Protein AF-A0A7W3T2V1-F1 (afdb_monomer)

Secondary structure (DSSP, 8-state):
------PPPPP---------SEEEEEE--SSS--EEEEEEETTTS-TT-EEEEE-TTS-EEEEEE-TTS-EEEEESB-TTT--B-GGGSEEEE-TT--EEEE-TTT--EEETTT--BSSSTT-GGGPPPEE-EEEE---------

Organism: NCBI:txid1485586

Nearest PDB structures (foldseek):
  4aiv-assembly1_A  TM=9.156E-01  e=8.015E-10  Mycobacterium tuberculosis H37Rv
  3c0d-assembly3_C  TM=9.270E-01  e=3.489E-07  Vibrio parahaemolyticus RIMD 2210633
  4p1b-assembly1_I  TM=8.529E-01  e=3.838E-03  Ectopseudomonas mendocina
  4p1c-assembly1_I  TM=8.025E-01  e=1.028E-02  Ectopseudomonas mendocina
  5w21-assembly1_B  TM=2.728E-01  e=1.677E-01  Homo sapiens

pLDDT: mean 84.33, std 18.58, range [37.31, 97.5]

Radius of gyration: 18.5 Å; Cα contacts (8 Å, |Δi|>4): 297; chains: 1; bounding box: 68×28×55 Å

Mean predicted aligned error: 9.47 Å

Sequence (145 aa):
MTTAIDRPRPTEASDTSAPTGVVQVWAASPSAEGGWVTVCASERLMPGRGVAALLPDGSQAAVFRTRAGRLHAIDNRDPFSGAMVLSRGLLGSTADGTPFVASPLLKQRFALTDGRCLDDPDDPGRAVAVLPCRVVPTDGAEEGD

InterPro domains:
  IPR012748 Rieske-like [2Fe-2S] domain, NirD-type [PF13806] (36-135)
  IPR012748 Rieske-like [2Fe-2S] domain, NirD-type [TIGR02378] (36-122)
  IPR012748 Rieske-like [2Fe-2S] domain, NirD-type [cd03529] (36-135)
  IPR017881 Nitrite reductase (NADH) small subunit [PTHR40562] (36-130)
  IPR036922 Rieske [2Fe-2S] iron-sulphur domain superfamily [G3DSA:2.102.10.10] (31-140)
  IPR036922 Rieske [2Fe-2S] iron-sulphur domain superfamily [SSF50022] (35-135)

Solvent-accessible surface area (backbone atoms only — not comparable to full-atom values): 8618 Å² total; per-residue (Å²): 139,84,83,80,81,82,73,80,74,84,74,80,73,78,84,71,80,66,78,70,24,35,29,29,36,50,44,81,44,99,89,51,86,54,46,78,40,82,68,46,52,43,83,76,49,45,62,54,41,40,43,76,34,83,42,97,88,72,49,45,36,15,37,35,22,40,86,88,68,50,76,36,25,26,46,10,50,34,65,86,79,68,42,82,44,41,19,73,16,52,61,51,61,49,97,90,61,54,46,26,36,24,32,70,84,82,56,52,33,29,31,56,84,75,12,43,22,74,82,48,72,86,44,75,82,48,36,36,57,63,36,60,62,49,76,43,68,64,71,74,76,82,88,74,132

Foldseek 3Di:
DDDDDDDDDPDPDPCPPQQFFFKWWWDPDPVDHIDTDTFGTLVVQDAFAWDWGQDPVRWIKTWHQHPVRDIWIWGCAQLVPRDSAQRHFGWDADPVGFIWTQGPPPRFTAGRPQQATPVCRPDPSRGIGTIDMDGDHPPPPPPDD

Structure (mmCIF, N/CA/C/O backbone):
data_AF-A0A7W3T2V1-F1
#
_entry.id   AF-A0A7W3T2V1-F1
#
loop_
_atom_site.group_PDB
_atom_site.id
_atom_site.type_symbol
_atom_site.label_atom_id
_atom_site.label_alt_id
_atom_site.label_comp_id
_atom_site.label_asym_id
_atom_site.label_entity_id
_atom_site.label_seq_id
_atom_site.pdbx_PDB_ins_code
_atom_site.Cartn_x
_atom_site.Cartn_y
_atom_site.Cartn_z
_atom_site.occupancy
_atom_site.B_iso_or_equiv
_atom_site.auth_seq_id
_atom_site.auth_comp_id
_atom_site.auth_asym_id
_atom_site.auth_atom_id
_atom_site.pdbx_PDB_model_num
ATOM 1 N N . MET A 1 1 ? 46.731 -0.517 25.853 1.00 43.78 1 MET A N 1
ATOM 2 C CA . MET A 1 1 ? 45.815 0.641 25.905 1.00 43.78 1 MET A CA 1
ATOM 3 C C . MET A 1 1 ? 44.750 0.407 24.842 1.00 43.78 1 MET A C 1
ATOM 5 O O . MET A 1 1 ? 45.058 0.534 23.668 1.00 43.78 1 MET A O 1
ATOM 9 N N . THR A 1 2 ? 43.569 -0.074 25.236 1.00 41.47 2 THR A N 1
ATOM 10 C CA . THR A 1 2 ? 42.455 -0.390 24.322 1.00 41.47 2 THR A CA 1
ATOM 11 C C . THR A 1 2 ? 41.455 0.751 24.387 1.00 41.47 2 THR A C 1
ATOM 13 O O . THR A 1 2 ? 40.884 1.006 25.444 1.00 41.47 2 THR A O 1
ATOM 16 N N . THR A 1 3 ? 41.269 1.456 23.276 1.00 43.00 3 THR A N 1
ATOM 17 C CA . THR A 1 3 ? 40.285 2.533 23.159 1.00 43.00 3 THR A CA 1
ATOM 18 C C . THR A 1 3 ? 38.903 1.909 22.974 1.00 43.00 3 THR A C 1
ATOM 20 O O . THR A 1 3 ? 38.663 1.209 21.990 1.00 43.00 3 THR A O 1
ATOM 23 N N . ALA A 1 4 ? 38.005 2.119 23.936 1.00 50.12 4 ALA A N 1
ATOM 24 C CA . ALA A 1 4 ? 36.603 1.744 23.811 1.00 50.12 4 ALA A CA 1
ATOM 25 C C . ALA A 1 4 ? 35.935 2.632 22.748 1.00 50.12 4 ALA A C 1
ATOM 27 O O . ALA A 1 4 ? 36.027 3.856 22.811 1.00 50.12 4 ALA A O 1
ATOM 28 N N . ILE A 1 5 ? 35.287 2.011 21.762 1.00 52.72 5 ILE A N 1
ATOM 29 C CA . ILE A 1 5 ? 34.475 2.711 20.766 1.00 52.72 5 ILE A CA 1
ATOM 30 C C . ILE A 1 5 ? 33.144 3.046 21.442 1.00 52.72 5 ILE A C 1
ATOM 32 O O . ILE A 1 5 ? 32.314 2.162 21.659 1.00 52.72 5 ILE A O 1
ATOM 36 N N . ASP A 1 6 ? 32.976 4.315 21.809 1.00 43.75 6 ASP A N 1
ATOM 37 C CA . ASP A 1 6 ? 31.714 4.876 22.287 1.00 43.75 6 ASP A CA 1
ATOM 38 C C . ASP A 1 6 ? 30.667 4.744 21.171 1.00 43.75 6 ASP A C 1
ATOM 40 O O . ASP A 1 6 ? 30.778 5.356 20.106 1.00 43.75 6 ASP A O 1
ATOM 44 N N . ARG A 1 7 ? 29.686 3.854 21.362 1.00 50.75 7 ARG A N 1
ATOM 45 C CA . ARG A 1 7 ? 28.540 3.747 20.454 1.00 50.75 7 ARG A CA 1
ATOM 46 C C . ARG A 1 7 ? 27.602 4.910 20.779 1.00 50.75 7 ARG A C 1
ATOM 48 O O . ARG A 1 7 ? 27.115 4.952 21.910 1.00 50.75 7 ARG A O 1
ATOM 55 N N . PRO A 1 8 ? 27.286 5.808 19.831 1.00 38.88 8 PRO A N 1
ATOM 56 C CA . PRO A 1 8 ? 26.306 6.850 20.094 1.00 38.88 8 PRO A CA 1
ATOM 57 C C . PRO A 1 8 ? 24.967 6.209 20.483 1.00 38.88 8 PRO A C 1
ATOM 59 O O . PRO A 1 8 ? 24.475 5.300 19.806 1.00 38.88 8 PRO A O 1
ATOM 62 N N . ARG A 1 9 ? 24.402 6.675 21.605 1.00 39.69 9 ARG A N 1
ATOM 63 C CA . ARG A 1 9 ? 23.029 6.376 22.036 1.00 39.69 9 ARG A CA 1
ATOM 64 C C . ARG A 1 9 ? 22.072 6.623 20.861 1.00 39.69 9 ARG A C 1
ATOM 66 O O . ARG A 1 9 ? 22.238 7.637 20.184 1.00 39.69 9 ARG A O 1
ATOM 73 N N . PRO A 1 10 ? 21.077 5.751 20.615 1.00 44.56 10 PRO A N 1
ATOM 74 C CA . PRO A 1 10 ? 20.031 6.067 19.656 1.00 44.56 10 PRO A CA 1
ATOM 75 C C . PRO A 1 10 ? 19.348 7.354 20.121 1.00 44.56 10 PRO A C 1
ATOM 77 O O . PRO A 1 10 ? 18.804 7.413 21.221 1.00 44.56 10 PRO A O 1
ATOM 80 N N . THR A 1 11 ? 19.459 8.400 19.307 1.00 46.97 11 THR A N 1
ATOM 81 C CA . THR A 1 11 ? 18.766 9.670 19.496 1.00 46.97 11 THR A CA 1
ATOM 82 C C . THR A 1 11 ? 17.278 9.364 19.590 1.00 46.97 11 THR A C 1
ATOM 84 O O . THR A 1 11 ? 16.725 8.758 18.669 1.00 46.97 11 THR A O 1
ATOM 87 N N . GLU A 1 12 ? 16.654 9.728 20.711 1.00 44.41 12 GLU A N 1
ATOM 88 C CA . GLU A 1 12 ? 15.211 9.627 20.897 1.00 44.41 12 GLU A CA 1
ATOM 89 C C . GLU A 1 12 ? 14.525 10.309 19.714 1.00 44.41 12 GLU A C 1
ATOM 91 O O . GLU A 1 12 ? 14.631 11.521 19.512 1.00 44.41 12 GLU A O 1
ATOM 96 N N . ALA A 1 13 ? 13.893 9.494 18.870 1.00 46.34 13 ALA A N 1
ATOM 97 C CA . ALA A 1 13 ? 13.039 9.983 17.811 1.00 46.34 13 ALA A CA 1
ATOM 98 C C . ALA A 1 13 ? 11.908 10.742 18.498 1.00 46.34 13 ALA A C 1
ATOM 100 O O . ALA A 1 13 ? 11.136 10.145 19.244 1.00 46.34 13 ALA A O 1
ATOM 101 N N . SER A 1 14 ? 11.865 12.056 18.283 1.00 42.78 14 SER A N 1
ATOM 102 C CA . SER A 1 14 ? 10.820 12.926 18.801 1.00 42.78 14 SER A CA 1
ATOM 103 C C . SER A 1 14 ? 9.456 12.292 18.548 1.00 42.78 14 SER A C 1
ATOM 105 O O . SER A 1 14 ? 9.119 11.960 17.408 1.00 42.78 14 SER A O 1
ATOM 107 N N . ASP A 1 15 ? 8.723 12.099 19.640 1.00 42.84 15 ASP A N 1
ATOM 108 C CA . ASP A 1 15 ? 7.391 11.516 19.707 1.00 42.84 15 ASP A CA 1
ATOM 109 C C . ASP A 1 15 ? 6.404 12.392 18.924 1.00 42.84 15 ASP A C 1
ATOM 111 O O . ASP A 1 15 ? 5.729 13.275 19.448 1.00 42.84 15 ASP A O 1
ATOM 115 N N . THR A 1 16 ? 6.367 12.198 17.607 1.00 47.06 16 THR A N 1
ATOM 116 C CA . THR A 1 16 ? 5.184 12.533 16.823 1.00 47.06 16 THR A CA 1
ATOM 117 C C . THR A 1 16 ? 4.214 11.406 17.105 1.00 47.06 16 THR A C 1
ATOM 119 O O . THR A 1 16 ? 4.236 10.403 16.390 1.00 47.06 16 THR A O 1
ATOM 122 N N . SER A 1 17 ? 3.453 11.544 18.193 1.00 51.44 17 SER A N 1
ATOM 123 C CA . SER A 1 17 ? 2.451 10.574 18.629 1.00 51.44 17 SER A CA 1
ATOM 124 C C . SER A 1 17 ? 1.587 10.202 17.425 1.00 51.44 17 SER A C 1
ATOM 126 O O . SER A 1 17 ? 0.793 11.002 16.920 1.00 51.44 17 SER A O 1
ATOM 128 N N . ALA A 1 18 ? 1.859 9.025 16.857 1.00 58.56 18 ALA A N 1
ATOM 129 C CA . ALA A 1 18 ? 1.106 8.515 15.729 1.00 58.56 18 ALA A CA 1
ATOM 130 C C . ALA A 1 18 ? -0.327 8.277 16.216 1.00 58.56 18 ALA A C 1
ATOM 132 O O . ALA A 1 18 ? -0.500 7.886 17.367 1.00 58.56 18 ALA A O 1
ATOM 133 N N . PRO A 1 19 ? -1.355 8.483 15.379 1.00 61.09 19 PRO A N 1
ATOM 134 C CA . PRO A 1 19 ? -2.724 8.221 15.800 1.00 61.09 19 PRO A CA 1
ATOM 135 C C . PRO A 1 19 ? -2.856 6.758 16.246 1.00 61.09 19 PRO A C 1
ATOM 137 O O . PRO A 1 19 ? -2.765 5.844 15.418 1.00 61.09 19 PRO A O 1
ATOM 140 N N . THR A 1 20 ? -3.031 6.554 17.552 1.00 78.88 20 THR A N 1
ATOM 141 C CA . THR A 1 20 ? -3.342 5.266 18.179 1.00 78.88 20 THR A CA 1
ATOM 142 C C . THR A 1 20 ? -4.712 4.830 17.685 1.00 78.88 20 THR A C 1
ATOM 144 O O . THR A 1 20 ? -5.686 5.579 17.784 1.00 78.88 20 THR A O 1
ATOM 147 N N . GLY A 1 21 ? -4.797 3.653 17.079 1.00 90.00 21 GLY A N 1
ATOM 148 C CA . GLY A 1 21 ? -6.029 3.228 16.428 1.00 90.00 21 GLY A CA 1
ATOM 149 C C . GLY A 1 21 ? -5.859 2.001 15.558 1.00 90.00 21 GLY A C 1
ATOM 150 O O . GLY A 1 21 ? -4.793 1.388 15.503 1.00 90.00 21 GLY A O 1
ATOM 151 N N . VAL A 1 22 ? -6.907 1.660 14.819 1.00 93.38 22 VAL A N 1
ATOM 152 C CA . VAL A 1 22 ? -6.872 0.564 13.855 1.00 93.38 22 VAL A CA 1
ATOM 153 C C . VAL A 1 22 ? -6.867 1.091 12.431 1.00 93.38 22 VAL A C 1
ATOM 155 O O . VAL A 1 22 ? -7.584 2.023 12.063 1.00 93.38 22 VAL A O 1
ATOM 158 N N . VAL A 1 23 ? -6.017 0.484 11.614 1.00 94.94 23 VAL A N 1
ATOM 159 C CA . VAL A 1 23 ? -5.942 0.745 10.185 1.00 94.94 23 VAL A CA 1
ATOM 160 C C . VAL A 1 23 ? -7.085 0.00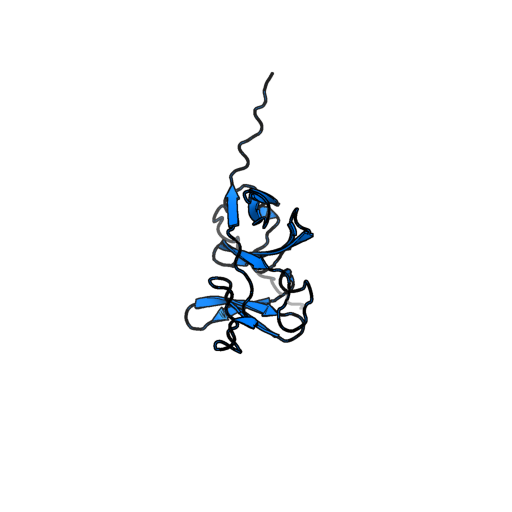8 9.508 1.00 94.94 23 VAL A C 1
ATOM 162 O O . VAL A 1 23 ? -7.213 -1.209 9.646 1.00 94.94 23 VAL A O 1
ATOM 165 N N . GLN A 1 24 ? -7.889 0.747 8.754 1.00 95.81 24 GLN A N 1
ATOM 166 C CA . GLN A 1 24 ? -8.954 0.216 7.923 1.00 95.81 24 GLN A CA 1
ATOM 167 C C . GLN A 1 24 ? -8.650 0.450 6.447 1.00 95.81 24 GLN A C 1
ATOM 169 O O . GLN A 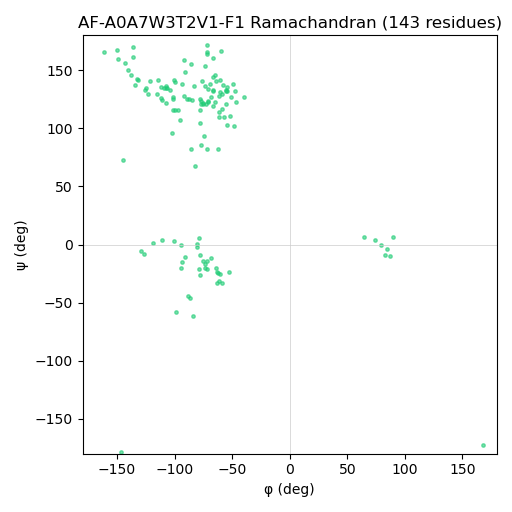1 24 ? -8.154 1.513 6.067 1.00 95.81 24 GLN A O 1
ATOM 174 N N . VAL A 1 25 ? -8.991 -0.531 5.619 1.00 96.00 25 VAL A N 1
ATOM 175 C CA . VAL A 1 25 ? -8.932 -0.453 4.156 1.00 96.00 25 VAL A CA 1
ATOM 176 C C . VAL A 1 25 ? -10.326 -0.703 3.605 1.00 96.00 25 VAL A C 1
ATOM 178 O O . VAL A 1 25 ? -11.064 -1.534 4.131 1.00 96.00 25 VAL A O 1
ATOM 181 N N . TRP A 1 26 ? -10.707 0.035 2.571 1.00 94.12 26 TRP A N 1
ATOM 182 C CA . TRP A 1 26 ? -11.965 -0.186 1.878 1.00 94.12 26 TRP A CA 1
ATOM 183 C C . TRP A 1 26 ? -11.868 -1.421 0.983 1.00 94.12 26 TRP A C 1
ATOM 185 O O . TRP A 1 26 ? -11.049 -1.467 0.066 1.00 94.12 26 TRP A O 1
ATOM 195 N N . ALA A 1 27 ? -12.727 -2.402 1.237 1.00 90.38 27 ALA A N 1
ATOM 196 C CA . ALA A 1 27 ? -12.947 -3.534 0.354 1.00 90.38 27 ALA A CA 1
ATOM 197 C C . ALA A 1 27 ? -14.157 -3.227 -0.531 1.00 90.38 27 ALA A C 1
ATOM 199 O O . ALA A 1 27 ? -15.299 -3.217 -0.064 1.00 90.38 27 ALA A O 1
ATOM 200 N N . ALA A 1 28 ? -13.905 -2.954 -1.810 1.00 82.50 28 ALA A N 1
ATOM 201 C CA . ALA A 1 28 ? -14.976 -2.857 -2.788 1.00 82.50 28 ALA A CA 1
ATOM 202 C C . ALA A 1 28 ? -15.543 -4.258 -3.046 1.00 82.50 28 ALA A C 1
ATOM 204 O O . ALA A 1 28 ? -14.788 -5.204 -3.233 1.00 82.50 28 ALA A O 1
ATOM 205 N N . SER A 1 29 ? -16.866 -4.394 -3.063 1.00 74.75 29 SER A N 1
ATOM 206 C CA . SER A 1 29 ? -17.531 -5.634 -3.464 1.00 74.75 29 SER A CA 1
ATOM 207 C C . SER A 1 29 ? -18.211 -5.428 -4.818 1.00 74.75 29 SER A C 1
ATOM 209 O O . SER A 1 29 ? -18.885 -4.416 -4.995 1.00 74.75 29 SER A O 1
ATOM 211 N N . PRO A 1 30 ? -18.082 -6.362 -5.779 1.00 70.62 30 PRO A N 1
ATOM 212 C CA . PRO A 1 30 ? -18.767 -6.242 -7.069 1.00 70.62 30 PRO A CA 1
ATOM 213 C C . PRO A 1 30 ? -20.285 -6.465 -6.964 1.00 70.62 30 PRO A C 1
ATOM 215 O O . PRO A 1 30 ? -21.026 -6.020 -7.835 1.00 70.62 30 PRO A O 1
ATOM 218 N N . SER A 1 31 ? -20.749 -7.141 -5.906 1.00 69.81 31 SER A N 1
ATOM 219 C CA . SER A 1 31 ? -22.147 -7.581 -5.749 1.00 69.81 31 SER A CA 1
ATOM 220 C C . SER A 1 31 ? -22.864 -6.993 -4.526 1.00 69.81 31 SER A C 1
ATOM 222 O O . SER A 1 31 ? -24.011 -7.346 -4.271 1.00 69.81 31 SER A O 1
ATOM 224 N N . ALA A 1 32 ? -22.201 -6.137 -3.746 1.00 71.38 32 ALA A N 1
ATOM 225 C CA . ALA A 1 32 ? -22.731 -5.532 -2.521 1.00 71.38 32 ALA A CA 1
ATOM 226 C C . ALA A 1 32 ? -22.112 -4.144 -2.301 1.00 71.38 32 ALA A C 1
ATOM 228 O O . ALA A 1 32 ? -21.117 -3.804 -2.943 1.00 71.38 32 ALA A O 1
ATOM 229 N N . GLU A 1 33 ? -22.663 -3.353 -1.375 1.00 79.69 33 GLU A N 1
ATOM 230 C CA . GLU A 1 33 ? -21.974 -2.146 -0.913 1.00 79.69 33 GLU A CA 1
ATOM 231 C C . GLU A 1 33 ? -20.643 -2.541 -0.258 1.00 79.69 33 GLU A C 1
ATOM 233 O O . GLU A 1 33 ? -20.591 -3.431 0.594 1.00 79.69 33 GLU A O 1
ATOM 238 N N . GLY A 1 34 ? -19.551 -1.916 -0.708 1.00 85.62 34 GLY A N 1
ATOM 239 C CA . GLY A 1 34 ? -18.230 -2.122 -0.120 1.00 85.62 34 GLY A CA 1
ATOM 240 C C . GLY A 1 34 ? -18.197 -1.736 1.360 1.00 85.62 34 GLY A C 1
ATOM 241 O O . GLY A 1 34 ? -19.099 -1.075 1.877 1.00 85.62 34 GLY A O 1
ATOM 242 N N . GLY A 1 35 ? -17.141 -2.145 2.056 1.00 92.31 35 GLY A N 1
ATOM 243 C CA . GLY A 1 35 ? -17.033 -1.932 3.495 1.00 92.31 35 GLY A CA 1
ATOM 244 C C . GLY A 1 35 ? -15.619 -1.621 3.953 1.00 92.31 35 GLY A C 1
ATOM 245 O O . GLY A 1 35 ? -14.633 -1.993 3.318 1.00 92.31 35 GLY A O 1
ATOM 246 N N . TRP A 1 36 ? -15.521 -0.949 5.098 1.00 94.50 36 TRP A N 1
ATOM 247 C CA . TRP A 1 36 ? -14.252 -0.761 5.792 1.00 94.50 36 TRP A CA 1
ATOM 248 C C . TRP A 1 36 ? -13.861 -2.042 6.523 1.00 94.50 36 TRP A C 1
ATOM 250 O O . TRP A 1 36 ? -14.602 -2.532 7.373 1.00 94.50 36 TRP A O 1
ATOM 260 N N . VAL A 1 37 ? -12.674 -2.554 6.220 1.00 94.38 37 VAL A N 1
ATOM 261 C CA . VAL A 1 37 ? -12.119 -3.770 6.814 1.00 94.38 37 VAL A CA 1
ATOM 262 C C . VAL A 1 37 ? -10.952 -3.393 7.706 1.00 94.38 37 VAL A C 1
ATOM 264 O O . VAL A 1 37 ? -9.999 -2.754 7.260 1.00 94.38 37 VAL A O 1
ATOM 267 N N . THR A 1 38 ? -11.020 -3.798 8.970 1.00 95.00 38 THR A N 1
ATOM 268 C CA . THR A 1 38 ? -9.924 -3.627 9.925 1.00 95.00 38 THR A CA 1
ATOM 269 C C . THR A 1 38 ? -8.768 -4.562 9.573 1.00 95.00 38 THR A C 1
ATOM 271 O O . THR A 1 38 ? -8.941 -5.776 9.523 1.00 95.00 38 THR A O 1
ATOM 274 N N . VAL A 1 39 ? -7.582 -3.993 9.348 1.00 93.31 39 VAL A N 1
ATOM 275 C CA . VAL A 1 39 ? -6.376 -4.717 8.923 1.00 93.31 39 VAL A CA 1
ATOM 276 C C . VAL A 1 39 ? -5.456 -5.016 10.101 1.00 93.31 39 VAL A C 1
ATOM 278 O O . VAL A 1 39 ? -5.108 -6.166 10.359 1.00 93.31 39 VAL A O 1
ATOM 281 N N . CYS A 1 40 ? -5.016 -3.978 10.809 1.00 92.75 40 CYS A N 1
ATOM 282 C CA . CYS A 1 40 ? -4.101 -4.107 11.937 1.00 92.75 40 CYS A CA 1
ATOM 283 C C . CYS A 1 40 ? -4.139 -2.862 12.827 1.00 92.75 40 CYS A C 1
ATOM 285 O O . CYS A 1 40 ? -4.633 -1.810 12.425 1.00 92.75 40 CYS A O 1
ATOM 287 N N . ALA A 1 41 ? -3.586 -2.979 14.035 1.00 92.31 41 ALA A N 1
ATOM 288 C CA . ALA A 1 41 ? -3.311 -1.824 14.883 1.00 92.31 41 ALA A CA 1
ATOM 289 C C . ALA A 1 41 ? -2.263 -0.912 14.215 1.00 92.31 41 ALA A C 1
ATOM 291 O O . ALA A 1 41 ? -1.313 -1.402 13.588 1.00 92.31 41 ALA A O 1
ATOM 292 N N . SER A 1 42 ? -2.435 0.403 14.324 1.00 90.62 42 SER A N 1
ATOM 293 C CA . SER A 1 42 ? -1.636 1.405 13.611 1.00 90.62 42 SER A CA 1
ATOM 294 C C . SER A 1 42 ? -0.148 1.365 13.991 1.00 90.62 42 SER A C 1
ATOM 296 O O . SER A 1 42 ? 0.703 1.722 13.168 1.00 90.62 42 SER A O 1
ATOM 298 N N . GLU A 1 43 ? 0.149 0.866 15.190 1.00 88.50 43 GLU A N 1
ATOM 299 C CA . GLU A 1 43 ? 1.463 0.684 15.805 1.00 88.50 43 GLU A CA 1
ATOM 300 C C . GLU A 1 43 ? 2.193 -0.544 15.249 1.00 88.50 43 GLU A C 1
ATOM 302 O O . GLU A 1 43 ? 3.423 -0.582 15.223 1.00 88.50 43 GLU A O 1
ATOM 307 N N . ARG A 1 44 ? 1.456 -1.548 14.746 1.00 89.00 44 ARG A N 1
ATOM 308 C CA . ARG A 1 44 ? 2.062 -2.696 14.045 1.00 89.00 44 ARG A CA 1
ATOM 309 C C . ARG A 1 44 ? 2.557 -2.318 12.652 1.00 89.00 44 ARG A C 1
ATOM 311 O O . ARG A 1 44 ? 3.404 -3.016 12.092 1.00 89.00 44 ARG A O 1
ATOM 318 N N . LEU A 1 45 ? 2.049 -1.222 12.088 1.00 91.44 45 LEU A N 1
ATOM 319 C CA . LEU A 1 45 ? 2.444 -0.738 10.773 1.00 91.44 45 LEU A CA 1
ATOM 320 C C . LEU A 1 45 ? 3.692 0.149 10.872 1.00 91.44 45 LEU A C 1
ATOM 322 O O . LEU A 1 45 ? 3.620 1.382 10.891 1.00 91.44 45 LEU A O 1
ATOM 326 N N . MET A 1 46 ? 4.851 -0.509 10.928 1.00 91.50 46 MET A N 1
ATOM 327 C CA . MET A 1 46 ? 6.156 0.148 10.972 1.00 91.50 46 MET A CA 1
ATOM 328 C C . MET A 1 46 ? 6.392 1.019 9.724 1.00 91.50 46 MET A C 1
ATOM 330 O O . MET A 1 46 ? 6.256 0.520 8.602 1.00 91.50 46 MET A O 1
ATOM 334 N N . PRO A 1 47 ? 6.825 2.287 9.877 1.00 92.81 47 PRO A N 1
ATOM 335 C CA . PRO A 1 47 ? 7.168 3.132 8.739 1.00 92.81 47 PRO A CA 1
ATOM 336 C C . PRO A 1 47 ? 8.200 2.473 7.815 1.00 92.81 47 PRO A C 1
ATOM 338 O O . PRO A 1 47 ? 9.236 1.990 8.271 1.00 92.81 47 PRO A O 1
ATOM 341 N N . GLY A 1 48 ? 7.941 2.478 6.508 1.00 90.25 48 GLY A N 1
ATOM 342 C CA . GLY A 1 48 ? 8.819 1.871 5.504 1.00 90.25 48 GLY A CA 1
ATOM 343 C C . GLY A 1 48 ? 8.570 0.384 5.241 1.00 90.25 48 GLY A C 1
ATOM 344 O O . GLY A 1 48 ? 9.130 -0.145 4.284 1.00 90.25 48 GLY A O 1
ATOM 345 N N . ARG A 1 49 ? 7.744 -0.295 6.049 1.00 92.62 49 ARG A N 1
ATOM 346 C CA . ARG A 1 49 ? 7.387 -1.707 5.851 1.00 92.62 49 ARG A CA 1
ATOM 347 C C . ARG A 1 49 ? 5.919 -1.840 5.475 1.00 92.62 49 ARG A C 1
ATOM 349 O O . ARG A 1 49 ? 5.059 -1.210 6.086 1.00 92.62 49 ARG A O 1
ATOM 356 N N . GLY A 1 50 ? 5.653 -2.672 4.474 1.00 94.06 50 GLY A N 1
ATOM 357 C CA . GLY A 1 50 ? 4.295 -3.034 4.104 1.00 94.06 50 GLY A CA 1
ATOM 358 C C . GLY A 1 50 ? 3.765 -4.209 4.918 1.00 94.06 50 GLY A C 1
ATOM 359 O O . GLY A 1 50 ? 4.524 -5.039 5.426 1.00 94.06 50 GLY A O 1
ATOM 360 N N . VAL A 1 51 ? 2.443 -4.277 5.020 1.00 96.19 51 VAL A N 1
ATOM 361 C CA . VAL A 1 51 ? 1.692 -5.408 5.571 1.00 96.19 51 VAL A CA 1
ATOM 362 C C . VAL A 1 51 ? 0.686 -5.864 4.522 1.00 96.19 51 VAL A C 1
ATOM 364 O O . VAL A 1 51 ? 0.015 -5.038 3.909 1.00 96.19 51 VAL A O 1
ATOM 367 N N . ALA A 1 52 ? 0.598 -7.175 4.308 1.00 96.50 52 ALA A N 1
ATOM 368 C CA . ALA A 1 52 ? -0.459 -7.768 3.500 1.00 96.50 52 ALA A CA 1
ATOM 369 C C . ALA A 1 52 ? -1.716 -7.969 4.354 1.00 96.50 52 ALA A C 1
ATOM 371 O O . ALA A 1 52 ? -1.629 -8.461 5.481 1.00 96.50 52 ALA A O 1
ATOM 372 N N . ALA A 1 53 ? -2.872 -7.627 3.799 1.00 95.56 53 ALA A N 1
ATOM 373 C CA . ALA A 1 53 ? -4.180 -7.821 4.402 1.00 95.56 53 ALA A CA 1
ATOM 374 C C . ALA A 1 53 ? -5.053 -8.648 3.461 1.00 95.56 53 ALA A C 1
ATOM 376 O O . ALA A 1 53 ? -5.157 -8.312 2.284 1.00 95.56 53 ALA A O 1
ATOM 377 N N . LEU A 1 54 ? -5.682 -9.705 3.971 1.00 95.06 54 LEU A N 1
ATOM 378 C CA . LEU A 1 54 ? -6.691 -10.458 3.230 1.00 95.06 54 LEU A CA 1
ATOM 379 C C . LEU A 1 54 ? -8.046 -9.763 3.397 1.00 95.06 54 LEU A C 1
ATOM 381 O O . LEU A 1 54 ? -8.479 -9.534 4.527 1.00 95.06 54 LEU A O 1
ATOM 385 N N . LEU A 1 55 ? -8.691 -9.418 2.286 1.00 92.69 55 LEU A N 1
ATOM 386 C CA . LEU A 1 55 ? -10.011 -8.797 2.268 1.00 92.69 55 LEU A CA 1
ATOM 387 C C . LEU A 1 55 ? -11.119 -9.870 2.169 1.00 92.69 55 LEU A C 1
ATOM 389 O O . LEU A 1 55 ? -10.846 -10.998 1.750 1.00 92.69 55 LEU A O 1
ATOM 393 N N . PRO A 1 56 ? -12.370 -9.559 2.565 1.00 89.88 56 PRO A N 1
ATOM 394 C CA . PRO A 1 56 ? -13.470 -10.531 2.601 1.00 89.88 56 PRO A CA 1
ATOM 395 C C . PRO A 1 56 ? -13.825 -11.156 1.247 1.00 89.88 56 PRO A C 1
ATOM 397 O O . PRO A 1 56 ? -14.345 -12.266 1.202 1.00 89.88 56 PRO A O 1
ATOM 400 N N . ASP A 1 57 ? -13.539 -10.459 0.150 1.00 86.69 57 ASP A N 1
ATOM 401 C CA . ASP A 1 57 ? -13.739 -10.932 -1.224 1.00 86.69 57 ASP A CA 1
ATOM 402 C C . ASP A 1 57 ? -12.614 -11.871 -1.713 1.00 86.69 57 ASP A C 1
ATOM 404 O O . ASP A 1 57 ? -12.640 -12.339 -2.850 1.00 86.69 57 ASP A O 1
ATOM 408 N N . GLY A 1 58 ? -11.621 -12.156 -0.863 1.00 90.06 58 GLY A N 1
ATOM 409 C CA . GLY A 1 58 ? -10.448 -12.970 -1.181 1.00 90.06 58 GLY A CA 1
ATOM 410 C C . GLY A 1 58 ? -9.313 -12.198 -1.859 1.00 90.06 58 GLY A C 1
ATOM 411 O O . GLY A 1 58 ? -8.237 -12.769 -2.069 1.00 90.06 58 GLY A O 1
ATOM 412 N N . SER A 1 59 ? -9.509 -10.914 -2.174 1.00 92.25 59 SER A N 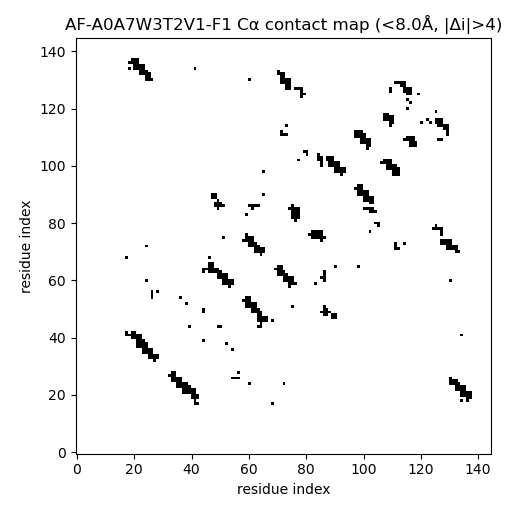1
ATOM 413 C CA . SER A 1 59 ? -8.436 -10.044 -2.655 1.00 92.25 59 SER A CA 1
ATOM 414 C C . SER A 1 59 ? -7.461 -9.698 -1.525 1.00 92.25 59 SER A C 1
ATOM 416 O O . SER A 1 59 ? -7.722 -9.942 -0.342 1.00 92.25 59 SER A O 1
ATOM 418 N N . GLN A 1 60 ? -6.289 -9.169 -1.877 1.00 96.06 60 GLN A N 1
ATOM 419 C CA . GLN A 1 60 ? -5.287 -8.777 -0.891 1.00 96.06 60 GLN A CA 1
ATOM 420 C C . GLN A 1 60 ? -4.876 -7.327 -1.078 1.00 96.06 60 GLN A C 1
ATOM 422 O O . GLN A 1 60 ? -4.519 -6.915 -2.176 1.00 96.06 60 GLN A O 1
ATOM 427 N N . ALA A 1 61 ? -4.834 -6.583 0.021 1.00 96.69 61 ALA A N 1
ATOM 428 C CA . ALA A 1 61 ? -4.291 -5.236 0.052 1.00 96.69 61 ALA A CA 1
ATOM 429 C C . ALA A 1 61 ? -2.863 -5.245 0.609 1.00 96.69 61 ALA A C 1
ATOM 431 O O . ALA A 1 61 ? -2.563 -5.939 1.581 1.00 96.69 61 ALA A O 1
ATOM 432 N N . ALA A 1 62 ? -1.980 -4.448 0.022 1.00 97.31 62 ALA A N 1
ATOM 433 C CA . ALA A 1 62 ? -0.703 -4.071 0.600 1.00 97.31 62 ALA A CA 1
ATOM 434 C C . ALA A 1 62 ? -0.833 -2.680 1.223 1.00 97.31 62 ALA A C 1
ATOM 436 O O . ALA A 1 62 ? -1.079 -1.691 0.533 1.00 97.31 62 ALA A O 1
ATOM 437 N N . VAL A 1 63 ? -0.668 -2.614 2.541 1.00 97.31 63 VAL A N 1
ATOM 438 C CA . VAL A 1 63 ? -0.813 -1.388 3.328 1.00 97.31 63 VAL A CA 1
ATOM 439 C C . VAL A 1 63 ? 0.553 -0.913 3.784 1.00 97.31 63 VAL A C 1
ATOM 441 O O . VAL A 1 63 ? 1.355 -1.700 4.283 1.00 97.31 63 VAL A O 1
ATOM 444 N N . PHE A 1 64 ? 0.808 0.382 3.644 1.00 96.56 64 PHE A N 1
ATOM 445 C CA . PHE A 1 64 ? 2.093 1.004 3.917 1.00 96.56 64 PHE A CA 1
ATOM 446 C C . PHE A 1 64 ? 1.926 2.251 4.769 1.00 96.56 64 PHE A C 1
ATOM 448 O O . PHE A 1 64 ? 1.043 3.074 4.532 1.00 96.56 64 PHE A O 1
ATOM 455 N N . ARG A 1 65 ? 2.859 2.446 5.702 1.00 95.25 65 ARG A N 1
ATOM 456 C CA . ARG A 1 65 ? 3.098 3.743 6.334 1.00 95.25 65 ARG A CA 1
ATOM 457 C C . ARG A 1 65 ? 4.411 4.306 5.806 1.00 95.25 65 ARG A C 1
ATOM 459 O O . ARG A 1 65 ? 5.460 3.679 5.937 1.00 95.25 65 ARG A O 1
ATOM 466 N N . THR A 1 66 ? 4.375 5.489 5.207 1.00 93.56 66 THR A N 1
ATOM 467 C CA . THR A 1 66 ? 5.593 6.189 4.772 1.00 93.56 66 THR A CA 1
ATOM 468 C C . THR A 1 66 ? 6.361 6.733 5.975 1.00 93.56 66 THR A C 1
ATOM 470 O O . THR A 1 66 ? 5.820 6.873 7.073 1.00 93.56 66 THR A O 1
ATOM 473 N N . ARG A 1 67 ? 7.632 7.1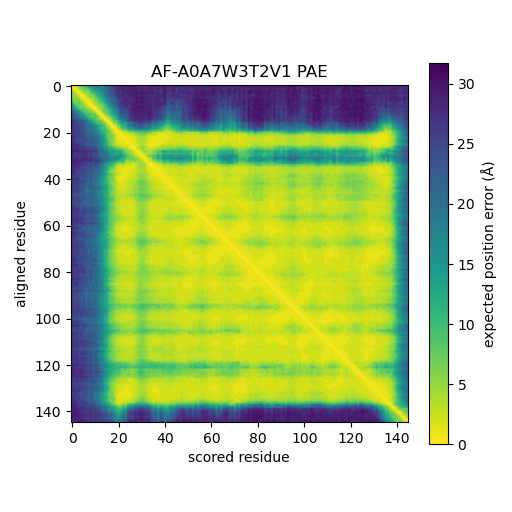03 5.782 1.00 88.81 67 ARG A N 1
ATOM 474 C CA . ARG A 1 67 ? 8.428 7.722 6.855 1.00 88.81 67 ARG A CA 1
ATOM 475 C C . ARG A 1 67 ? 7.873 9.077 7.312 1.00 88.81 67 ARG A C 1
ATOM 477 O O . ARG A 1 67 ? 8.086 9.444 8.459 1.00 88.81 67 ARG A O 1
ATOM 484 N N . ALA A 1 68 ? 7.117 9.753 6.445 1.00 88.62 68 ALA A N 1
ATOM 485 C CA . ALA A 1 68 ? 6.363 10.970 6.747 1.00 88.62 68 ALA A CA 1
ATOM 486 C C . ALA A 1 68 ? 5.036 10.705 7.491 1.00 88.62 68 ALA A C 1
ATOM 488 O O . ALA A 1 68 ? 4.232 11.615 7.652 1.00 88.62 68 ALA A O 1
ATOM 489 N N . GLY A 1 69 ? 4.757 9.458 7.886 1.00 89.12 69 GLY A N 1
ATOM 490 C CA . GLY A 1 69 ? 3.566 9.081 8.651 1.00 89.12 69 GLY A CA 1
ATOM 491 C C . GLY A 1 69 ? 2.300 8.856 7.819 1.00 89.12 69 GLY A C 1
ATOM 492 O O . GLY A 1 69 ? 1.329 8.325 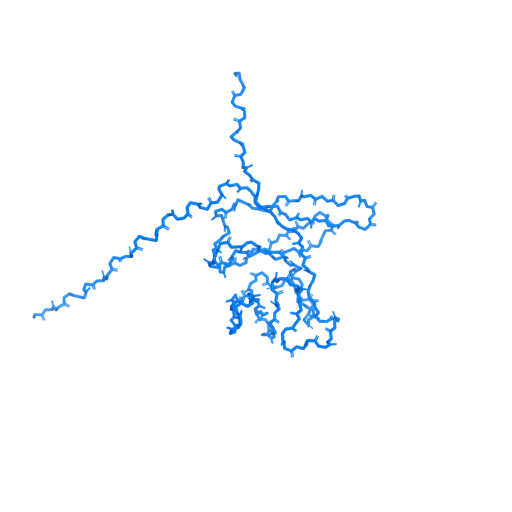8.357 1.00 89.12 69 GLY A O 1
ATOM 493 N N . ARG A 1 70 ? 2.313 9.182 6.517 1.00 92.31 70 ARG A N 1
ATOM 494 C CA . ARG A 1 70 ? 1.165 8.990 5.613 1.00 92.31 70 ARG A CA 1
ATOM 495 C C . ARG A 1 70 ? 0.888 7.514 5.352 1.00 92.31 70 ARG A C 1
ATOM 497 O O . ARG A 1 70 ? 1.830 6.749 5.125 1.00 92.31 70 ARG A O 1
ATOM 504 N N . LEU A 1 71 ? -0.393 7.158 5.362 1.00 95.00 71 LEU A N 1
ATOM 505 C CA . LEU A 1 71 ? -0.902 5.818 5.097 1.00 95.00 71 LEU A CA 1
ATOM 506 C C . LEU A 1 71 ? -1.278 5.681 3.618 1.00 95.00 71 LEU A C 1
ATOM 508 O O . LEU A 1 71 ? -1.874 6.592 3.050 1.00 95.00 71 LEU A O 1
ATOM 512 N N . HIS A 1 72 ? -0.936 4.546 3.020 1.00 97.06 72 HIS A N 1
ATOM 513 C CA . HIS A 1 72 ? -1.319 4.190 1.658 1.00 97.06 72 HIS A CA 1
ATOM 514 C C . HIS A 1 72 ? -1.726 2.719 1.610 1.00 97.06 72 HIS A C 1
ATOM 516 O O . HIS A 1 72 ? -1.129 1.895 2.304 1.00 97.06 72 HIS A O 1
ATOM 522 N N . ALA A 1 73 ? -2.701 2.386 0.771 1.00 97.38 73 ALA A N 1
ATOM 523 C CA . ALA A 1 73 ? -3.081 1.010 0.492 1.00 97.38 73 ALA A CA 1
ATOM 524 C C . ALA A 1 73 ? -3.241 0.815 -1.016 1.00 97.38 73 ALA A C 1
ATOM 526 O O . ALA A 1 73 ? -3.809 1.661 -1.704 1.00 97.38 73 ALA A O 1
ATOM 527 N N . ILE A 1 74 ? -2.724 -0.299 -1.516 1.00 97.31 74 ILE A N 1
ATOM 528 C CA . ILE A 1 74 ? -2.826 -0.716 -2.917 1.00 97.31 74 ILE A CA 1
ATOM 529 C C . ILE A 1 74 ? -3.166 -2.207 -2.982 1.00 97.31 74 ILE A C 1
ATOM 531 O O . ILE A 1 74 ? -3.086 -2.894 -1.964 1.00 97.31 74 ILE A O 1
ATOM 535 N N . ASP A 1 75 ? -3.502 -2.731 -4.157 1.00 96.62 75 ASP A N 1
ATOM 536 C CA . ASP A 1 75 ? -3.546 -4.180 -4.384 1.00 96.62 75 ASP A CA 1
ATOM 537 C C . ASP A 1 75 ? -2.168 -4.803 -4.074 1.00 96.62 75 ASP A C 1
ATOM 539 O O . ASP A 1 75 ? -1.120 -4.247 -4.406 1.00 96.62 75 ASP A O 1
ATOM 543 N N . ASN A 1 76 ? -2.146 -5.946 -3.389 1.00 97.38 76 ASN A N 1
ATOM 544 C CA . ASN A 1 76 ? -0.916 -6.678 -3.093 1.00 97.38 76 ASN A CA 1
ATOM 545 C C . ASN A 1 76 ? -0.376 -7.429 -4.325 1.00 97.38 76 ASN A C 1
ATOM 547 O O . ASN A 1 76 ? 0.774 -7.890 -4.308 1.00 97.38 76 ASN A O 1
ATOM 551 N N . ARG A 1 77 ? -1.186 -7.572 -5.379 1.00 96.50 77 ARG A N 1
ATOM 552 C CA . ARG A 1 77 ? -0.824 -8.235 -6.628 1.00 96.50 77 ARG A CA 1
ATOM 553 C C . ARG A 1 77 ? 0.084 -7.360 -7.487 1.00 96.50 77 ARG A C 1
ATOM 555 O O . ARG A 1 77 ? -0.291 -6.282 -7.929 1.00 96.50 77 ARG A O 1
ATOM 562 N N . ASP A 1 78 ? 1.261 -7.881 -7.803 1.00 95.56 78 ASP A N 1
ATOM 563 C CA . ASP A 1 78 ? 2.152 -7.306 -8.807 1.00 95.56 78 ASP A CA 1
ATOM 564 C C . ASP A 1 78 ? 1.578 -7.571 -10.220 1.00 95.56 78 ASP A C 1
ATOM 566 O O . ASP A 1 78 ? 1.404 -8.737 -10.586 1.00 95.56 78 ASP A O 1
ATOM 570 N N . PRO A 1 79 ? 1.284 -6.539 -11.035 1.00 93.81 79 PRO A N 1
ATOM 571 C CA . PRO A 1 79 ? 0.659 -6.694 -12.350 1.00 93.81 79 PRO A CA 1
ATOM 572 C C . PRO A 1 79 ? 1.597 -7.291 -13.410 1.00 93.81 79 PRO A C 1
ATOM 574 O O . PRO A 1 79 ? 1.137 -7.723 -14.469 1.00 93.81 79 PRO A O 1
ATOM 577 N N . PHE A 1 80 ? 2.907 -7.348 -13.156 1.00 92.75 80 PHE A N 1
ATOM 578 C CA . PHE A 1 80 ? 3.869 -7.975 -14.065 1.00 92.75 80 PHE A CA 1
ATOM 579 C C . PHE A 1 80 ? 3.994 -9.472 -13.812 1.00 92.75 80 PHE A C 1
ATOM 581 O O . PHE A 1 80 ? 3.973 -10.259 -14.755 1.00 92.75 80 PHE A O 1
ATOM 588 N N . SER A 1 81 ? 4.111 -9.868 -12.545 1.00 93.12 81 SER A N 1
ATOM 589 C CA . SER A 1 81 ? 4.296 -11.273 -12.161 1.00 93.12 81 SER A CA 1
ATOM 590 C C . SER A 1 81 ? 2.992 -11.999 -11.817 1.00 93.12 81 SER A C 1
ATOM 592 O O . SER A 1 81 ? 2.948 -13.226 -11.813 1.00 93.12 81 SER A O 1
ATOM 594 N N . GLY A 1 82 ? 1.928 -11.260 -11.501 1.00 93.31 82 GLY A N 1
ATOM 595 C CA . GLY A 1 82 ? 0.665 -11.783 -10.987 1.00 93.31 82 GLY A CA 1
ATOM 596 C C . GLY A 1 82 ? 0.717 -12.250 -9.528 1.00 93.31 82 GLY A C 1
ATOM 597 O O . GLY A 1 82 ? -0.280 -12.785 -9.043 1.00 93.31 82 GLY A O 1
ATOM 598 N N . ALA A 1 83 ? 1.845 -12.068 -8.834 1.00 95.69 83 ALA A N 1
ATOM 599 C CA . ALA A 1 83 ? 2.076 -12.580 -7.486 1.00 95.69 83 ALA A CA 1
ATOM 600 C C . ALA A 1 83 ? 1.670 -11.581 -6.386 1.00 95.69 83 ALA A C 1
ATOM 602 O O . ALA A 1 83 ? 1.819 -10.373 -6.541 1.00 95.69 83 ALA A O 1
ATOM 603 N N . MET A 1 84 ? 1.228 -12.092 -5.233 1.00 96.38 84 MET A N 1
ATOM 604 C CA . MET A 1 84 ? 0.801 -11.303 -4.064 1.00 96.38 84 MET A CA 1
ATOM 605 C C . MET A 1 84 ? 1.996 -10.860 -3.199 1.00 96.38 84 MET A C 1
ATOM 607 O O . MET A 1 84 ? 2.206 -11.365 -2.093 1.00 96.38 84 MET A O 1
ATOM 611 N N . VAL A 1 85 ? 2.843 -9.974 -3.731 1.00 96.75 85 VAL A N 1
ATOM 612 C CA . VAL A 1 85 ? 4.172 -9.670 -3.160 1.00 96.75 85 VAL A CA 1
ATOM 613 C C . VAL A 1 85 ? 4.447 -8.192 -2.887 1.00 96.75 85 VAL A C 1
ATOM 615 O O . VAL A 1 85 ? 5.472 -7.893 -2.270 1.00 96.75 85 VAL A O 1
ATOM 618 N N . LEU A 1 86 ? 3.586 -7.262 -3.309 1.00 96.88 86 LEU A N 1
ATOM 619 C CA . LEU A 1 86 ? 3.904 -5.829 -3.249 1.00 96.88 86 LEU A CA 1
ATOM 620 C C . LEU A 1 86 ? 4.095 -5.311 -1.822 1.00 96.88 86 LEU A C 1
ATOM 622 O O . LEU A 1 86 ? 4.984 -4.497 -1.593 1.00 96.88 86 LEU A O 1
ATOM 626 N N . SER A 1 87 ? 3.374 -5.853 -0.840 1.00 96.81 87 SER A N 1
ATOM 627 C CA . SER A 1 87 ? 3.570 -5.583 0.599 1.00 96.81 87 SER A CA 1
ATOM 628 C C . SER A 1 87 ? 5.007 -5.796 1.094 1.00 96.81 87 SER A C 1
ATOM 630 O O . SER A 1 87 ? 5.417 -5.199 2.088 1.00 96.81 87 SER A O 1
ATOM 632 N N . ARG A 1 88 ? 5.799 -6.624 0.405 1.00 96.38 88 ARG A N 1
ATOM 633 C CA . ARG A 1 88 ? 7.212 -6.891 0.726 1.00 96.38 88 ARG A CA 1
ATOM 634 C C . ARG A 1 88 ? 8.179 -5.998 -0.052 1.00 96.38 88 ARG A C 1
ATOM 636 O O . ARG A 1 88 ? 9.392 -6.162 0.077 1.00 96.38 88 ARG A O 1
ATOM 643 N N . GLY A 1 89 ? 7.649 -5.121 -0.897 1.00 94.94 89 GLY A N 1
ATOM 644 C CA . GLY A 1 89 ? 8.407 -4.195 -1.717 1.00 94.94 89 GLY A CA 1
ATOM 645 C C . GLY A 1 89 ? 9.129 -3.138 -0.895 1.00 94.94 89 GLY A C 1
ATOM 646 O O . GLY A 1 89 ? 8.811 -2.881 0.268 1.00 94.94 89 GLY A O 1
ATOM 647 N N . LEU A 1 90 ? 10.133 -2.525 -1.517 1.00 95.94 90 LEU A N 1
ATOM 648 C CA . LEU A 1 90 ? 10.906 -1.460 -0.891 1.00 95.94 90 LEU A CA 1
ATOM 649 C C . LEU A 1 90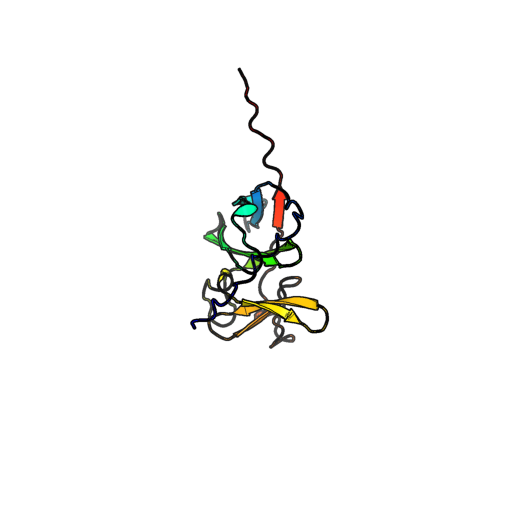 ? 10.225 -0.118 -1.149 1.00 95.94 90 LEU A C 1
ATOM 651 O O . LEU A 1 90 ? 10.001 0.236 -2.306 1.00 95.94 90 LEU A O 1
ATOM 655 N N . LEU A 1 91 ? 9.933 0.634 -0.088 1.00 96.50 91 LEU A N 1
ATOM 656 C CA . LEU A 1 91 ? 9.445 2.000 -0.238 1.00 96.50 91 LEU A CA 1
ATOM 657 C C . LEU A 1 91 ? 10.574 2.958 -0.609 1.00 96.50 91 LEU A C 1
ATOM 659 O O . LEU A 1 91 ? 11.675 2.889 -0.062 1.00 96.50 91 LEU A O 1
ATOM 663 N N . GLY A 1 92 ? 10.258 3.896 -1.491 1.00 95.00 92 GLY A N 1
ATOM 664 C CA . GLY A 1 92 ? 11.115 5.012 -1.852 1.00 95.00 92 GLY A CA 1
ATOM 665 C C . GLY A 1 92 ? 10.295 6.253 -2.178 1.00 95.00 92 GLY A C 1
ATOM 666 O O . GLY A 1 92 ? 9.065 6.247 -2.099 1.00 95.00 92 GLY A O 1
ATOM 667 N N . SER A 1 93 ? 10.997 7.313 -2.555 1.00 95.38 93 SER A N 1
ATOM 668 C CA . SER A 1 93 ? 10.398 8.541 -3.066 1.00 95.38 93 SER A CA 1
ATOM 669 C C . SER A 1 93 ? 11.141 8.964 -4.323 1.00 95.38 93 SER A C 1
ATOM 671 O O . SER A 1 93 ? 12.361 8.803 -4.404 1.00 95.38 93 SER A O 1
ATOM 673 N N . THR A 1 94 ? 10.423 9.480 -5.312 1.00 93.69 94 THR A N 1
ATOM 674 C CA . THR A 1 94 ? 11.032 10.107 -6.489 1.00 93.69 94 THR A CA 1
ATOM 675 C C . THR A 1 94 ? 11.655 11.462 -6.130 1.00 93.69 94 THR A C 1
ATOM 677 O O . THR A 1 94 ? 11.474 11.965 -5.018 1.00 93.69 94 THR A O 1
ATOM 680 N N . ALA A 1 95 ? 12.390 12.073 -7.066 1.00 92.62 95 ALA A N 1
ATOM 681 C CA . ALA A 1 95 ? 13.004 13.389 -6.859 1.00 92.62 95 ALA A CA 1
ATOM 682 C C . ALA A 1 95 ? 11.966 14.500 -6.595 1.00 92.62 95 ALA A C 1
ATOM 684 O O . ALA A 1 95 ? 12.233 15.425 -5.836 1.00 92.62 95 ALA A O 1
ATOM 685 N N . ASP A 1 96 ? 10.772 14.373 -7.175 1.00 91.81 96 ASP A N 1
ATOM 686 C CA . ASP A 1 96 ? 9.598 15.228 -6.954 1.00 91.81 96 ASP A CA 1
ATOM 687 C C . ASP A 1 96 ? 8.814 14.878 -5.672 1.00 91.81 96 ASP A C 1
ATOM 689 O O . ASP A 1 96 ? 7.853 15.559 -5.325 1.00 91.81 96 ASP A O 1
ATOM 693 N N . GLY A 1 97 ? 9.231 13.845 -4.932 1.00 91.81 97 GLY A N 1
ATOM 694 C CA . GLY A 1 97 ? 8.655 13.476 -3.638 1.00 91.81 97 GLY A CA 1
ATOM 695 C C . GLY A 1 97 ? 7.478 12.498 -3.699 1.00 91.81 97 GLY A C 1
ATOM 696 O O . GLY A 1 97 ? 6.896 12.200 -2.651 1.00 91.81 97 GLY A O 1
ATOM 697 N N . THR A 1 98 ? 7.145 11.960 -4.876 1.00 94.06 98 THR A N 1
ATOM 698 C CA . THR A 1 98 ? 6.095 10.945 -5.034 1.00 94.06 98 THR A CA 1
ATOM 699 C C . THR A 1 98 ? 6.522 9.639 -4.349 1.00 94.06 98 THR A C 1
ATOM 701 O O . THR A 1 98 ? 7.549 9.062 -4.724 1.00 94.06 98 THR A O 1
ATOM 704 N N . PRO A 1 99 ? 5.774 9.145 -3.340 1.00 96.50 99 PRO A N 1
ATOM 705 C CA . PRO A 1 99 ? 6.100 7.892 -2.673 1.00 96.50 99 PRO A CA 1
ATOM 706 C C . PRO A 1 99 ? 5.776 6.704 -3.584 1.00 96.50 99 PRO A C 1
ATOM 708 O O . PRO A 1 99 ? 4.705 6.652 -4.191 1.00 96.50 99 PRO A O 1
ATOM 711 N N . PHE A 1 100 ? 6.671 5.724 -3.646 1.00 97.00 100 PHE A N 1
ATOM 712 C CA . PHE A 1 100 ? 6.489 4.517 -4.449 1.00 97.00 100 PHE A CA 1
ATOM 713 C C . PHE A 1 100 ? 6.901 3.257 -3.691 1.00 97.00 100 PHE A C 1
ATOM 715 O O . PHE A 1 100 ? 7.672 3.319 -2.731 1.00 97.00 100 PHE A O 1
ATOM 722 N N . VAL A 1 101 ? 6.426 2.106 -4.163 1.00 97.50 101 VAL A N 1
ATOM 723 C CA . VAL A 1 101 ? 6.901 0.779 -3.766 1.00 97.50 101 VAL A CA 1
ATOM 724 C C . VAL A 1 101 ? 7.550 0.079 -4.958 1.00 97.50 101 VAL A C 1
ATOM 726 O O . VAL A 1 101 ? 6.973 0.021 -6.039 1.00 97.50 101 VAL A O 1
ATOM 729 N N . ALA A 1 102 ? 8.760 -0.445 -4.779 1.00 97.31 102 ALA A N 1
ATOM 730 C CA . ALA A 1 102 ? 9.427 -1.274 -5.779 1.00 97.31 102 ALA A CA 1
ATOM 731 C C . ALA A 1 102 ? 9.069 -2.754 -5.575 1.00 97.31 102 ALA A C 1
ATOM 733 O O . ALA A 1 102 ? 9.298 -3.289 -4.483 1.00 97.31 102 ALA A O 1
ATOM 734 N N . SER A 1 103 ? 8.556 -3.428 -6.613 1.00 95.50 103 SER A N 1
ATOM 735 C CA . SER A 1 103 ? 8.240 -4.863 -6.576 1.00 95.50 103 SER A CA 1
ATOM 736 C C . SER A 1 103 ? 9.473 -5.674 -6.156 1.00 95.50 103 SER A C 1
ATOM 738 O O . SER A 1 103 ? 10.560 -5.481 -6.710 1.00 95.50 103 SER A O 1
ATOM 740 N N . PRO A 1 104 ? 9.350 -6.621 -5.205 1.00 93.06 104 PRO A N 1
ATOM 741 C CA . PRO A 1 104 ? 10.463 -7.479 -4.810 1.00 93.06 104 PRO A CA 1
ATOM 742 C C . PRO A 1 104 ? 11.031 -8.306 -5.960 1.00 93.06 104 PRO A C 1
ATOM 744 O O . PRO A 1 104 ? 12.236 -8.568 -5.962 1.00 93.06 104 PRO A O 1
ATOM 747 N N . LEU A 1 105 ? 10.174 -8.711 -6.903 1.00 93.12 105 LEU A N 1
ATOM 748 C CA . LEU A 1 105 ? 10.508 -9.669 -7.951 1.00 93.12 105 LEU A CA 1
ATOM 749 C C . LEU A 1 105 ? 11.181 -8.978 -9.131 1.00 93.12 105 LEU A C 1
ATOM 751 O O . LEU A 1 105 ? 12.339 -9.254 -9.428 1.00 93.12 105 LEU A O 1
ATOM 755 N N . LEU A 1 106 ? 10.464 -8.058 -9.768 1.00 91.50 106 LEU A N 1
ATOM 756 C CA . LEU A 1 106 ? 10.863 -7.492 -11.055 1.00 91.50 106 LEU A CA 1
ATOM 757 C C . LEU A 1 106 ? 11.277 -6.009 -10.965 1.00 91.50 106 LEU A C 1
ATOM 759 O O . LEU A 1 106 ? 11.660 -5.412 -11.965 1.00 91.50 106 LEU A O 1
ATOM 763 N N . LYS A 1 107 ? 11.295 -5.445 -9.747 1.00 94.69 107 LYS A N 1
ATOM 764 C CA . LYS A 1 107 ? 11.802 -4.101 -9.406 1.00 94.69 107 LYS A CA 1
ATOM 765 C C . LYS A 1 107 ? 11.046 -2.919 -10.011 1.00 94.69 107 LYS A C 1
ATOM 767 O O . LYS A 1 107 ? 11.468 -1.791 -9.763 1.00 94.69 107 LYS A O 1
ATOM 772 N N . GLN A 1 108 ? 9.922 -3.139 -10.696 1.00 95.56 108 GLN A N 1
ATOM 773 C CA . GLN A 1 108 ? 9.063 -2.039 -11.132 1.00 95.56 108 GLN A CA 1
ATOM 774 C C . GLN A 1 108 ? 8.563 -1.250 -9.933 1.00 95.56 108 GLN A C 1
ATOM 776 O O . GLN A 1 108 ? 8.251 -1.810 -8.876 1.00 95.56 108 GLN A O 1
ATOM 781 N N . ARG A 1 109 ? 8.501 0.061 -10.106 1.00 96.94 109 ARG A N 1
ATOM 782 C CA . ARG A 1 109 ? 8.113 1.027 -9.091 1.00 96.94 109 ARG A CA 1
ATOM 783 C C . ARG A 1 109 ? 6.677 1.451 -9.336 1.00 96.94 109 ARG A C 1
ATOM 785 O O . ARG A 1 109 ? 6.355 1.958 -10.404 1.00 96.94 109 ARG A O 1
ATOM 792 N N . PHE A 1 110 ? 5.838 1.302 -8.323 1.00 97.19 110 PHE A N 1
ATOM 793 C CA . PHE A 1 110 ? 4.437 1.709 -8.359 1.00 97.19 110 PHE A CA 1
ATOM 794 C C . PHE A 1 110 ? 4.225 2.882 -7.421 1.00 97.19 110 PHE A C 1
ATOM 796 O O . PHE A 1 110 ? 4.583 2.802 -6.242 1.00 97.19 110 PHE A O 1
ATOM 803 N N . ALA A 1 111 ? 3.660 3.972 -7.928 1.00 97.00 111 ALA A N 1
ATOM 804 C CA . ALA A 1 111 ? 3.322 5.119 -7.101 1.00 97.00 111 ALA A CA 1
ATOM 805 C C . ALA A 1 111 ? 2.203 4.752 -6.115 1.00 97.00 111 ALA A C 1
ATOM 807 O O . ALA A 1 111 ? 1.175 4.197 -6.489 1.00 97.00 111 ALA A O 1
ATOM 808 N N . LEU A 1 112 ? 2.387 5.091 -4.840 1.00 96.94 112 LEU A N 1
ATOM 809 C CA . LEU A 1 112 ? 1.416 4.795 -3.781 1.00 96.94 112 LEU A CA 1
ATOM 810 C C . LEU A 1 112 ? 0.220 5.760 -3.764 1.00 96.94 112 LEU A C 1
ATOM 812 O O . LEU A 1 112 ? -0.713 5.576 -2.983 1.00 96.94 112 LEU A O 1
ATOM 816 N N . THR A 1 113 ? 0.278 6.831 -4.553 1.00 95.25 113 THR A N 1
ATOM 817 C CA . THR A 1 113 ? -0.749 7.877 -4.616 1.00 95.25 113 THR A CA 1
ATOM 818 C C . THR A 1 113 ? -1.841 7.563 -5.626 1.00 95.25 113 THR A C 1
ATOM 820 O O . THR A 1 113 ? -3.013 7.753 -5.326 1.00 95.25 113 THR A O 1
ATOM 823 N N . ASP A 1 114 ? -1.454 7.095 -6.810 1.00 94.69 114 ASP A N 1
ATOM 824 C CA . ASP A 1 114 ? -2.338 6.879 -7.961 1.00 94.69 114 ASP A CA 1
ATOM 825 C C . ASP A 1 114 ? -2.200 5.469 -8.565 1.00 94.69 114 ASP A C 1
ATOM 827 O O . ASP A 1 114 ? -2.968 5.104 -9.449 1.00 94.69 114 ASP A O 1
ATOM 831 N N . GLY A 1 115 ? -1.253 4.661 -8.075 1.00 95.31 115 GLY A N 1
ATOM 832 C CA . GLY A 1 115 ? -1.063 3.279 -8.500 1.00 95.31 115 GLY A CA 1
ATOM 833 C C . GLY A 1 115 ? -0.320 3.115 -9.822 1.00 95.31 115 GLY A C 1
ATOM 834 O O . GLY A 1 115 ? -0.081 1.985 -10.251 1.00 95.31 115 GLY A O 1
ATOM 835 N N . ARG A 1 116 ? 0.080 4.204 -10.487 1.00 95.88 116 ARG A N 1
ATOM 836 C CA . ARG A 1 116 ? 0.727 4.102 -11.800 1.00 95.88 116 ARG A CA 1
ATOM 837 C C . ARG A 1 116 ? 2.095 3.429 -11.697 1.00 95.88 116 ARG A C 1
ATOM 839 O O . ARG A 1 116 ? 2.848 3.651 -10.741 1.00 95.88 116 ARG A O 1
ATOM 846 N N . CYS A 1 117 ? 2.438 2.648 -12.716 1.00 95.88 117 CYS A N 1
ATOM 847 C CA . CYS A 1 117 ? 3.800 2.167 -12.893 1.00 95.88 117 CYS A CA 1
ATOM 848 C C . CYS A 1 117 ? 4.686 3.350 -13.311 1.00 95.88 117 CYS A C 1
ATOM 850 O O . CYS A 1 117 ? 4.408 4.036 -14.289 1.00 95.88 117 CYS A O 1
ATOM 852 N N . LEU A 1 118 ? 5.749 3.623 -12.558 1.00 94.44 118 LEU A N 1
ATOM 853 C CA . LEU A 1 118 ? 6.693 4.700 -12.864 1.00 94.44 118 LEU A CA 1
ATOM 854 C C . LEU A 1 118 ? 7.683 4.318 -13.968 1.00 94.44 118 LEU A C 1
ATOM 856 O O . LEU A 1 118 ? 8.298 5.201 -14.558 1.00 94.44 118 LEU A O 1
ATOM 860 N N . ASP A 1 119 ? 7.867 3.019 -14.203 1.00 92.56 119 ASP A N 1
ATOM 861 C CA . ASP A 1 119 ? 8.795 2.490 -15.206 1.00 92.56 119 ASP A CA 1
ATOM 862 C C . ASP A 1 119 ? 8.113 2.217 -16.556 1.00 92.56 119 ASP A C 1
ATOM 864 O O . ASP A 1 119 ? 8.799 2.067 -17.562 1.00 92.56 119 ASP A O 1
ATOM 868 N N . ASP A 1 120 ? 6.778 2.183 -16.575 1.00 91.94 120 ASP A N 1
ATOM 869 C CA . ASP A 1 120 ? 5.950 2.028 -17.774 1.00 91.94 120 ASP A CA 1
ATOM 870 C C . ASP A 1 120 ? 4.656 2.857 -17.613 1.00 91.94 120 ASP A C 1
ATOM 872 O O . ASP A 1 120 ? 3.599 2.314 -17.285 1.00 91.94 120 ASP A O 1
ATOM 876 N N . PRO A 1 121 ? 4.749 4.200 -17.696 1.00 85.75 121 PRO A N 1
ATOM 877 C CA . PRO A 1 121 ? 3.640 5.096 -17.363 1.00 85.75 121 PRO A CA 1
ATOM 878 C C . PRO A 1 121 ? 2.519 5.113 -18.409 1.00 85.75 121 PRO A C 1
ATOM 880 O O . PRO A 1 121 ? 1.423 5.579 -18.099 1.00 85.75 121 PRO A O 1
ATOM 883 N N . ASP A 1 122 ? 2.784 4.626 -19.623 1.00 89.19 122 ASP A N 1
ATOM 884 C CA . ASP A 1 122 ? 1.851 4.667 -20.751 1.00 89.19 122 ASP A CA 1
ATOM 885 C C . ASP A 1 122 ? 0.957 3.412 -20.841 1.00 89.19 122 ASP A C 1
ATOM 887 O O . ASP A 1 122 ? -0.024 3.416 -21.588 1.00 89.19 122 ASP A O 1
ATOM 891 N N . ASP A 1 123 ? 1.242 2.356 -20.065 1.00 89.62 123 ASP A N 1
ATOM 892 C CA . ASP A 1 123 ? 0.422 1.140 -19.988 1.00 89.62 123 ASP A CA 1
ATOM 893 C C . ASP A 1 123 ? -0.452 1.124 -18.710 1.00 89.62 123 ASP A C 1
ATOM 895 O O . ASP A 1 123 ? -0.008 0.684 -17.640 1.00 89.62 123 ASP A O 1
ATOM 899 N N . PRO A 1 124 ? -1.733 1.544 -18.782 1.00 85.88 124 PRO A N 1
ATOM 900 C CA . PRO A 1 124 ? -2.637 1.500 -17.633 1.00 85.88 124 PRO A CA 1
ATOM 901 C C . PRO A 1 124 ? -2.919 0.068 -17.150 1.00 85.88 124 PRO A C 1
ATOM 903 O O . PRO A 1 124 ? -3.298 -0.118 -15.994 1.00 85.88 124 PRO A O 1
ATOM 906 N N . GLY A 1 125 ? -2.699 -0.956 -17.985 1.00 89.25 125 GLY A N 1
ATOM 907 C CA . GLY A 1 125 ? -2.802 -2.364 -17.595 1.00 89.25 125 GLY A CA 1
ATOM 908 C C . GLY A 1 125 ? -1.707 -2.808 -16.620 1.00 89.25 125 GLY A C 1
ATOM 909 O O . GLY A 1 125 ? -1.812 -3.881 -16.020 1.00 89.25 125 GLY A O 1
ATOM 910 N N . ARG A 1 126 ? -0.669 -1.984 -16.429 1.00 92.69 126 ARG A N 1
ATOM 911 C CA . ARG A 1 126 ? 0.407 -2.185 -15.451 1.00 92.69 126 ARG A CA 1
ATOM 912 C C . ARG A 1 126 ? 0.244 -1.350 -14.189 1.00 92.69 126 ARG A C 1
ATOM 914 O O . ARG A 1 126 ? 1.113 -1.415 -13.325 1.00 92.69 126 ARG A O 1
ATOM 921 N N . ALA A 1 127 ? -0.835 -0.585 -14.049 1.00 94.69 127 ALA A N 1
ATOM 922 C CA . ALA A 1 127 ? -1.131 0.103 -12.800 1.00 94.69 127 ALA A CA 1
ATOM 923 C C . ALA A 1 127 ? -1.631 -0.879 -11.726 1.00 94.69 127 ALA A C 1
ATOM 925 O O . ALA A 1 127 ? -2.212 -1.925 -12.021 1.00 94.69 127 ALA A O 1
ATOM 926 N N . VAL A 1 128 ? -1.418 -0.523 -10.462 1.00 95.56 128 VAL A N 1
ATOM 927 C CA . VAL A 1 128 ? -1.993 -1.213 -9.300 1.00 95.56 128 VAL A CA 1
ATOM 928 C C . VAL A 1 128 ? -3.192 -0.427 -8.791 1.00 95.56 128 VAL A C 1
ATOM 930 O O . VAL A 1 128 ? -3.175 0.801 -8.775 1.00 95.56 128 VAL A O 1
ATOM 933 N N . ALA A 1 129 ? -4.245 -1.114 -8.354 1.00 95.56 129 ALA A N 1
ATOM 934 C CA . ALA A 1 129 ? -5.393 -0.425 -7.777 1.00 95.56 129 ALA A CA 1
ATOM 935 C C . ALA A 1 129 ? -4.997 0.242 -6.452 1.00 95.56 1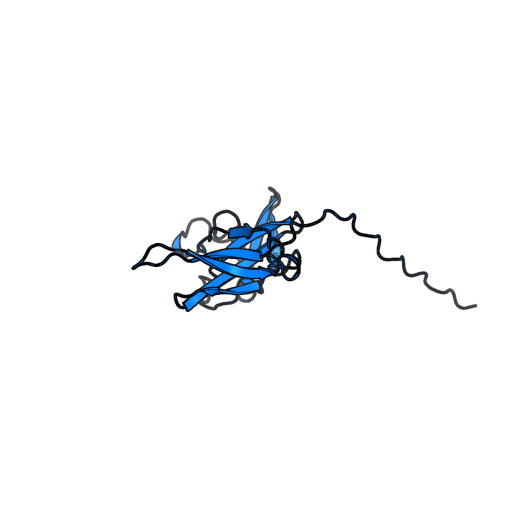29 ALA A C 1
ATOM 937 O O . ALA A 1 129 ? -4.383 -0.398 -5.598 1.00 95.56 129 ALA A O 1
ATOM 938 N N . VAL A 1 130 ? -5.370 1.511 -6.269 1.00 96.69 130 VAL A N 1
ATOM 939 C CA . VAL A 1 130 ? -5.231 2.224 -4.992 1.00 96.69 130 VAL A CA 1
ATOM 940 C C . VAL A 1 130 ? -6.520 2.066 -4.201 1.00 96.69 130 VAL A C 1
ATOM 942 O O . VAL A 1 130 ? -7.610 2.342 -4.701 1.00 96.69 130 VAL A O 1
ATOM 945 N N . LEU A 1 131 ? -6.391 1.626 -2.954 1.00 95.81 131 LEU A N 1
ATOM 946 C CA . LEU A 1 131 ? -7.514 1.366 -2.065 1.00 95.81 131 LEU A CA 1
ATOM 947 C C . LEU A 1 131 ? -7.627 2.498 -1.034 1.00 95.81 131 LEU A C 1
ATOM 949 O O . LEU A 1 131 ? -6.621 2.864 -0.414 1.00 95.81 131 LEU A O 1
ATOM 953 N N . PRO A 1 132 ? -8.833 3.047 -0.793 1.00 95.88 132 PRO A N 1
ATOM 954 C CA . PRO A 1 132 ? -9.046 3.966 0.314 1.00 95.88 132 PRO A CA 1
ATOM 955 C C . PRO A 1 132 ? -8.615 3.327 1.636 1.00 95.88 132 PRO A C 1
ATOM 957 O O . PRO A 1 132 ? -8.964 2.185 1.936 1.00 95.88 132 PRO A O 1
ATOM 960 N N . CYS A 1 133 ? -7.865 4.067 2.444 1.00 95.44 133 CYS A N 1
ATOM 961 C CA . CYS A 1 133 ? -7.423 3.612 3.754 1.00 95.44 133 CYS A CA 1
ATOM 962 C C . CYS A 1 133 ? -7.490 4.746 4.773 1.00 95.44 133 CYS A C 1
ATOM 964 O O . CYS A 1 133 ? -7.357 5.922 4.433 1.00 95.44 133 CYS A O 1
ATOM 966 N N . ARG A 1 134 ? -7.727 4.388 6.033 1.00 94.69 134 ARG A N 1
ATOM 967 C CA . ARG A 1 134 ? -7.823 5.338 7.143 1.00 94.69 134 ARG A CA 1
ATOM 968 C C . ARG A 1 134 ? -7.342 4.708 8.439 1.00 94.69 134 ARG A C 1
ATOM 970 O O . ARG A 1 134 ? -7.324 3.488 8.572 1.00 94.69 134 ARG A O 1
ATOM 977 N N . VAL A 1 135 ? -6.988 5.547 9.402 1.00 94.06 135 VAL A N 1
ATOM 978 C CA . VAL A 1 135 ? -6.854 5.134 10.801 1.00 94.06 135 VAL A CA 1
ATOM 979 C C . VAL A 1 135 ? -8.107 5.606 11.518 1.00 94.06 135 VAL A C 1
ATOM 981 O O . VAL A 1 135 ? -8.457 6.780 11.409 1.00 94.06 135 VAL A O 1
ATOM 984 N N . VAL A 1 136 ? -8.782 4.701 12.217 1.00 93.38 136 VAL A N 1
ATOM 985 C CA . VAL A 1 136 ? -9.859 5.059 13.144 1.00 93.38 136 VAL A CA 1
ATOM 986 C C . VAL A 1 136 ? -9.345 4.881 14.568 1.00 93.38 136 VAL A C 1
ATOM 988 O O . VAL A 1 136 ? -8.680 3.873 14.830 1.00 93.38 136 VAL A O 1
ATOM 991 N N . PRO A 1 137 ? -9.593 5.834 15.480 1.00 88.12 137 PRO A N 1
ATOM 992 C CA . PRO A 1 137 ? -9.302 5.630 16.888 1.00 88.12 137 PRO A CA 1
ATOM 993 C C . PRO A 1 137 ? -9.989 4.353 17.366 1.00 88.12 137 PRO A C 1
ATOM 995 O O . PRO A 1 137 ? -11.148 4.098 17.040 1.00 88.12 137 PRO A O 1
ATOM 998 N N . THR A 1 138 ? -9.268 3.534 18.120 1.00 75.25 138 THR A N 1
ATOM 999 C CA . THR A 1 138 ? -9.928 2.588 19.015 1.00 75.25 138 THR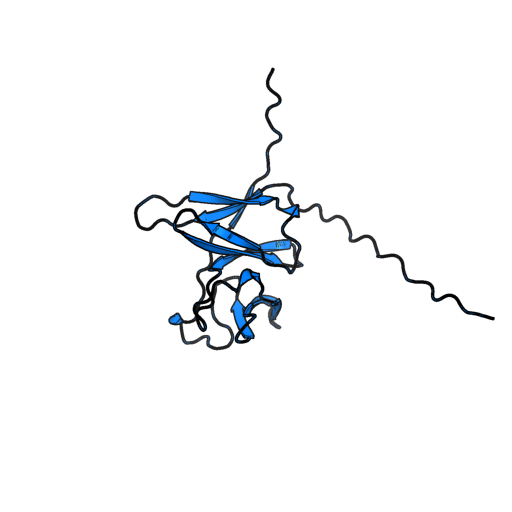 A CA 1
ATOM 1000 C C . THR A 1 138 ? -10.434 3.444 20.158 1.00 75.25 138 THR A C 1
ATOM 1002 O O . THR A 1 138 ? -9.657 3.765 21.055 1.00 75.25 138 THR A O 1
ATOM 1005 N N . ASP A 1 139 ? -11.686 3.897 20.080 1.00 61.94 139 ASP A N 1
ATOM 1006 C CA . ASP A 1 139 ? -12.349 4.410 21.273 1.00 61.94 139 ASP A CA 1
ATOM 1007 C C . ASP A 1 139 ? -12.184 3.336 22.348 1.00 61.94 139 ASP A C 1
ATOM 1009 O O . ASP A 1 139 ? -12.389 2.143 22.087 1.00 61.94 139 ASP A O 1
ATOM 1013 N N . GLY A 1 140 ? -11.662 3.752 23.505 1.00 48.94 140 GLY A N 1
ATOM 1014 C CA . GLY A 1 140 ? -11.502 2.869 24.648 1.00 48.94 140 GLY A CA 1
ATOM 1015 C C . GLY A 1 140 ? -12.808 2.117 24.838 1.00 48.94 140 GLY A C 1
ATOM 1016 O O . GLY A 1 140 ? -13.874 2.723 24.747 1.00 48.94 140 GLY A O 1
ATOM 1017 N N . ALA A 1 141 ? -12.709 0.798 25.008 1.00 42.72 141 ALA A N 1
ATOM 1018 C CA . ALA A 1 141 ? -13.845 -0.030 25.361 1.00 42.72 141 ALA A CA 1
ATOM 1019 C C . ALA A 1 141 ? -14.696 0.724 26.387 1.00 42.72 141 ALA A C 1
ATOM 1021 O O . ALA A 1 141 ? -14.158 1.208 27.385 1.00 42.72 141 AL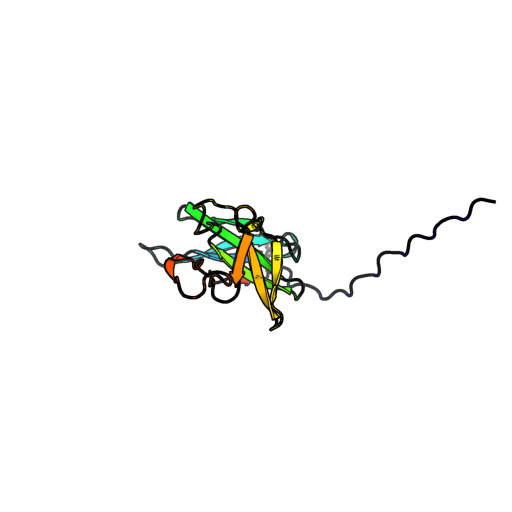A A O 1
ATOM 1022 N N . GLU A 1 142 ? -15.992 0.864 26.115 1.00 41.06 142 GLU A N 1
ATOM 1023 C CA . GLU A 1 142 ? -16.938 1.194 27.166 1.00 41.06 142 GLU A CA 1
ATOM 1024 C C . GLU A 1 142 ? -16.743 0.138 28.261 1.00 41.06 142 GLU A C 1
ATOM 1026 O O . GLU A 1 142 ? -17.119 -1.024 28.103 1.00 41.06 142 GLU A O 1
ATOM 1031 N N . GLU A 1 143 ? -16.062 0.526 29.339 1.00 42.72 143 GLU A N 1
ATOM 1032 C CA . GLU A 1 143 ? -16.037 -0.200 30.600 1.00 42.72 143 GLU A CA 1
ATOM 1033 C C . GLU A 1 143 ? -17.422 0.021 31.214 1.00 42.72 143 GLU A C 1
ATOM 1035 O O . GLU A 1 143 ? -17.671 0.977 31.947 1.00 42.72 143 GLU A O 1
ATOM 1040 N N . GLY A 1 144 ? -18.367 -0.789 30.737 1.00 43.69 144 GLY A N 1
ATOM 1041 C CA . GLY A 1 144 ? -19.748 -0.830 31.182 1.00 43.69 144 GLY A CA 1
ATOM 1042 C C . GLY A 1 144 ? -19.954 -1.943 32.205 1.00 43.69 144 GLY A C 1
ATOM 1043 O O . GLY A 1 144 ? -19.866 -3.114 31.841 1.00 43.69 144 GLY A O 1
ATOM 1044 N N . ASP A 1 145 ? -20.292 -1.489 33.415 1.00 37.31 145 ASP A N 1
ATOM 1045 C CA . ASP A 1 145 ? -20.935 -2.146 34.574 1.00 37.31 145 ASP A CA 1
ATOM 1046 C C . ASP A 1 145 ? -20.114 -3.114 35.452 1.00 37.31 145 ASP A C 1
ATOM 1048 O O . ASP A 1 145 ? -19.841 -4.269 35.051 1.00 37.31 145 ASP A O 1
#